Protein AF-A0A7C2ZUT6-F1 (afdb_monomer)

pLDDT: mean 83.79, std 8.72, range [51.09, 94.62]

Nearest PDB structures (foldseek):
  8jj5-assembly1_B  TM=4.915E-01  e=8.764E-02  Sus scrofa
  8pxy-assembly1_A  TM=5.473E-01  e=2.477E-01  Mycobacterium tuberculosis
  7kv7-assembly1_BBB  TM=5.036E-01  e=4.773E-01  Bacteroides fluxus YIT 12057
  5fm4-assembly3_C  TM=3.498E-01  e=3.438E-01  Homo sapiens
  4oje-assembly1_H  TM=5.145E-01  e=8.656E+00  Caenorhabditis elegans

Secondary structure (DSSP, 8-state):
-EEEEEEEEEE-TTS-EEEEE-PPPEE--TT---------SSPPSEEEEEEEEEEETTEEEEEEEEEEE-S-------------THHHHHHHHHHHHHHHHH-

Radius of gyration: 27.02 Å; Cα contacts (8 Å, |Δi|>4): 149; chains: 1; bounding box: 58×30×76 Å

Solvent-accessible surface area (backbone atoms only — not comparable to full-atom values): 6394 Å² total; per-residue (Å²): 85,60,37,30,38,59,50,33,37,34,22,43,86,84,70,48,80,74,47,78,42,55,34,67,83,42,82,38,55,93,95,58,87,78,88,83,68,64,90,78,82,88,72,67,59,47,61,28,42,35,40,40,25,38,39,41,92,92,50,71,50,77,49,73,50,77,47,77,41,69,86,70,82,80,71,78,75,76,80,74,80,74,76,69,63,64,59,57,55,52,51,52,52,50,51,54,53,52,52,62,75,73,107

Sequence (103 aa):
MLVRVNPLSVYDEYGSPLLNLSSGWVRVKPGDTAILSSYWHDAKPGTYETQVRADYITGYAYFSGTVEVPETITVAKKEVKKFPWWLILLLILLAVVYWWYRQ

Structure (mmCIF, N/CA/C/O backbone):
data_AF-A0A7C2ZUT6-F1
#
_entry.id   AF-A0A7C2ZUT6-F1
#
loop_
_atom_site.group_PDB
_atom_site.id
_atom_site.type_symbol
_atom_site.label_atom_id
_atom_site.label_alt_id
_atom_site.label_comp_id
_atom_site.label_asym_id
_atom_site.label_entity_id
_atom_site.label_seq_id
_atom_site.pdbx_PDB_ins_code
_atom_site.Cartn_x
_atom_site.Cartn_y
_atom_site.Cartn_z
_atom_site.occupancy
_atom_site.B_iso_or_equiv
_atom_site.auth_seq_id
_atom_site.auth_comp_id
_atom_site.auth_asym_id
_atom_site.auth_atom_id
_atom_site.pdbx_PDB_model_num
ATOM 1 N N . MET A 1 1 ? -20.594 -9.047 -5.167 1.00 81.25 1 MET A N 1
ATOM 2 C CA . MET A 1 1 ? -20.596 -7.913 -4.232 1.00 81.25 1 MET A CA 1
ATOM 3 C C . MET A 1 1 ? -19.608 -6.871 -4.728 1.00 81.25 1 MET A C 1
ATOM 5 O O . MET A 1 1 ? -18.541 -7.265 -5.180 1.00 81.25 1 MET A O 1
ATOM 9 N N . LEU A 1 2 ? -19.973 -5.589 -4.749 1.00 83.44 2 LEU A N 1
ATOM 10 C CA . LEU A 1 2 ? -19.020 -4.509 -5.028 1.00 83.44 2 LEU A CA 1
ATOM 11 C C . LEU A 1 2 ? -18.412 -4.061 -3.702 1.00 83.44 2 LEU A C 1
ATOM 13 O O . LEU A 1 2 ? -19.153 -3.865 -2.738 1.00 83.44 2 LEU A O 1
ATOM 17 N N . VAL A 1 3 ? -17.088 -3.951 -3.671 1.00 85.25 3 VAL A N 1
ATOM 18 C CA . VAL A 1 3 ? -16.315 -3.572 -2.488 1.00 85.25 3 VAL A CA 1
ATOM 19 C C . VAL A 1 3 ? -15.319 -2.495 -2.883 1.00 85.25 3 VAL A C 1
ATOM 21 O O . VAL A 1 3 ? -14.720 -2.557 -3.962 1.00 85.25 3 VAL A O 1
ATOM 24 N N . ARG A 1 4 ? -15.145 -1.511 -2.010 1.00 86.94 4 ARG A N 1
ATOM 25 C CA . ARG A 1 4 ? -14.120 -0.478 -2.136 1.00 86.94 4 ARG A CA 1
ATOM 26 C C . ARG A 1 4 ? -13.579 -0.141 -0.755 1.00 86.94 4 ARG A C 1
ATOM 28 O O . ARG A 1 4 ? -14.330 -0.117 0.212 1.00 86.94 4 ARG A O 1
ATOM 35 N N . VAL A 1 5 ? -12.292 0.167 -0.676 1.00 83.69 5 VAL A N 1
ATOM 36 C CA . VAL A 1 5 ? -11.697 0.779 0.509 1.00 83.69 5 VAL A CA 1
ATOM 37 C C . VAL A 1 5 ? -11.863 2.293 0.439 1.00 83.69 5 VAL A C 1
ATOM 39 O O . VAL A 1 5 ? -11.372 2.920 -0.507 1.00 83.69 5 VAL A O 1
ATOM 42 N N . ASN A 1 6 ? -12.555 2.869 1.421 1.00 84.50 6 ASN A N 1
ATOM 43 C CA . ASN A 1 6 ? -12.739 4.309 1.567 1.00 84.50 6 ASN A CA 1
ATOM 44 C C . ASN A 1 6 ? -13.191 4.686 3.004 1.00 84.50 6 ASN A C 1
ATOM 46 O O . ASN A 1 6 ? -14.312 4.355 3.384 1.00 84.50 6 ASN A O 1
ATOM 50 N N . PRO A 1 7 ? -12.400 5.426 3.799 1.00 81.94 7 PRO A N 1
ATOM 51 C CA . PRO A 1 7 ? -10.991 5.760 3.599 1.00 81.94 7 PRO A CA 1
ATOM 52 C C . PRO A 1 7 ? -10.046 4.629 4.056 1.00 81.94 7 PRO A C 1
ATOM 54 O O . PRO A 1 7 ? -10.396 3.793 4.891 1.00 81.94 7 PRO A O 1
ATOM 57 N N . LEU A 1 8 ? -8.830 4.626 3.506 1.00 88.00 8 LEU A N 1
ATOM 58 C CA . LEU A 1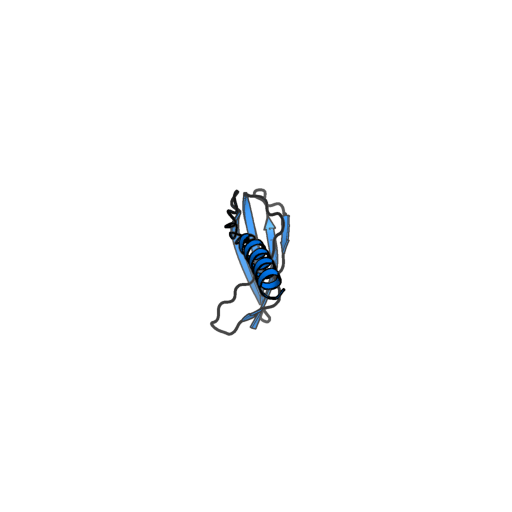 8 ? -7.636 4.034 4.113 1.00 88.00 8 LEU A CA 1
ATOM 59 C C . LEU A 1 8 ? -6.806 5.178 4.686 1.00 88.00 8 LEU A C 1
ATOM 61 O O . LEU A 1 8 ? -6.149 5.900 3.939 1.00 88.00 8 LEU A O 1
ATOM 65 N N . SER A 1 9 ? -6.892 5.376 5.991 1.00 89.75 9 SER A N 1
ATOM 66 C CA . SER A 1 9 ? -6.189 6.434 6.705 1.00 89.75 9 SER A CA 1
ATOM 67 C C . SER A 1 9 ? -4.859 5.902 7.221 1.00 89.75 9 SER A C 1
ATOM 69 O O . SER A 1 9 ? -4.814 4.840 7.839 1.00 89.75 9 SER A O 1
ATOM 71 N N . VAL A 1 10 ? -3.781 6.626 6.943 1.00 87.25 10 VAL A N 1
ATOM 72 C CA . VAL A 1 10 ? -2.429 6.328 7.426 1.00 87.25 10 VAL A CA 1
ATOM 73 C C . VAL A 1 10 ? -2.045 7.397 8.436 1.00 87.25 10 VAL A C 1
ATOM 75 O O . VAL A 1 10 ? -2.193 8.589 8.157 1.00 87.25 10 VAL A O 1
ATOM 78 N N . TYR A 1 11 ? -1.544 6.965 9.583 1.00 87.94 11 TYR A N 1
ATOM 79 C CA . TYR A 1 11 ? -1.099 7.802 10.684 1.00 87.94 11 TYR A CA 1
ATOM 80 C C . TYR A 1 11 ? 0.390 7.576 10.933 1.00 87.94 11 TYR A C 1
ATOM 82 O O . TYR A 1 11 ? 0.911 6.482 10.693 1.00 87.94 11 TYR A O 1
ATOM 90 N N . ASP A 1 12 ? 1.075 8.621 11.388 1.00 83.50 12 ASP A N 1
ATOM 91 C CA . ASP A 1 12 ? 2.444 8.50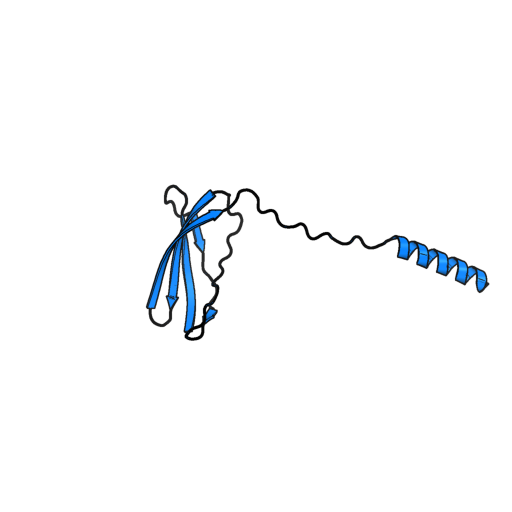0 11.880 1.00 83.50 12 ASP A CA 1
ATOM 92 C C . ASP A 1 12 ? 2.495 7.832 13.266 1.00 83.50 12 ASP A C 1
ATOM 94 O O . ASP A 1 12 ? 1.473 7.553 13.893 1.00 83.50 12 ASP A O 1
ATOM 98 N N . GLU A 1 13 ? 3.710 7.597 13.755 1.00 79.38 13 GLU A N 1
ATOM 99 C CA . GLU A 1 13 ? 3.982 7.063 15.096 1.00 79.38 13 GLU A CA 1
ATOM 100 C C . GLU A 1 13 ? 3.450 7.942 16.247 1.00 79.38 13 GLU A C 1
ATOM 102 O O . GLU A 1 13 ? 3.354 7.483 17.384 1.00 79.38 13 GLU A O 1
ATOM 107 N N . TYR A 1 14 ? 3.079 9.194 15.961 1.00 81.69 14 TYR A N 1
ATOM 108 C CA . TYR A 1 14 ? 2.510 10.148 16.913 1.00 81.69 14 TYR A CA 1
ATOM 109 C C . TYR A 1 14 ? 0.977 10.254 16.799 1.00 81.69 14 TYR A C 1
ATOM 111 O O . TYR A 1 14 ? 0.366 11.068 17.496 1.00 81.69 14 TYR A O 1
ATOM 119 N N . GLY A 1 15 ? 0.343 9.449 15.937 1.00 77.88 15 GLY A N 1
ATOM 120 C CA . GLY A 1 15 ? -1.102 9.454 15.702 1.00 77.88 15 GLY A CA 1
ATOM 121 C C . GLY A 1 15 ? -1.602 10.613 14.831 1.00 77.88 15 GLY A C 1
ATOM 122 O O . GLY A 1 15 ? -2.812 10.842 14.741 1.00 77.88 15 GLY A O 1
ATOM 123 N N . SER A 1 16 ? -0.708 11.353 14.174 1.00 83.56 16 SER A N 1
ATOM 124 C CA . SER A 1 16 ? -1.076 12.425 13.246 1.00 83.56 16 SER A CA 1
ATOM 125 C C . SER A 1 16 ? -1.484 11.839 11.891 1.00 83.56 16 SER A C 1
ATOM 127 O O . SER A 1 16 ? -0.778 10.981 11.355 1.00 83.56 16 SER A O 1
ATOM 129 N N . PRO A 1 17 ? -2.600 12.291 11.289 1.00 83.38 17 PRO A N 1
ATOM 130 C CA . PRO A 1 17 ? -3.038 11.792 9.992 1.00 83.38 17 PRO A CA 1
ATOM 131 C C . PRO A 1 17 ? -2.078 12.258 8.893 1.00 83.38 17 PRO A C 1
ATOM 133 O O . PRO A 1 17 ? -1.941 13.455 8.640 1.00 83.38 17 PRO A O 1
ATOM 136 N N . LEU A 1 18 ? -1.446 11.307 8.209 1.00 85.12 18 LEU A N 1
ATOM 137 C CA . LEU A 1 18 ? -0.557 11.578 7.080 1.00 85.12 18 LEU A CA 1
ATOM 138 C C . LEU A 1 18 ? -1.324 11.627 5.763 1.00 85.12 18 LEU A C 1
ATOM 140 O O . LEU A 1 18 ? -1.100 12.511 4.936 1.00 85.12 18 LEU A O 1
ATOM 144 N N . LEU A 1 19 ? -2.202 10.647 5.539 1.00 87.06 19 LEU A N 1
ATOM 145 C CA . LEU A 1 19 ? -2.814 10.450 4.232 1.00 87.06 19 LEU A CA 1
ATOM 146 C C . LEU A 1 19 ? -4.138 9.698 4.331 1.00 87.06 19 LEU A C 1
ATOM 148 O O . LEU A 1 19 ? -4.287 8.782 5.133 1.00 87.06 19 LEU A O 1
ATOM 152 N N . ASN A 1 20 ? -5.068 10.048 3.444 1.00 87.44 20 ASN A N 1
ATOM 153 C CA . ASN A 1 20 ? -6.275 9.273 3.187 1.00 87.44 20 ASN A CA 1
ATOM 154 C C . ASN A 1 20 ? -6.226 8.744 1.755 1.00 87.44 20 ASN A C 1
ATOM 156 O O . ASN A 1 20 ? -6.270 9.508 0.790 1.00 87.44 20 ASN A O 1
ATOM 160 N N . LEU A 1 21 ? -6.138 7.429 1.626 1.00 87.31 21 LEU A N 1
ATOM 161 C CA . LEU A 1 21 ? -6.141 6.708 0.366 1.00 87.31 21 LEU A CA 1
ATOM 162 C C . LEU A 1 21 ? -7.502 6.058 0.129 1.00 87.31 21 LEU A C 1
ATOM 164 O O . LEU A 1 21 ? -8.295 5.839 1.044 1.00 87.31 21 LEU A O 1
ATOM 168 N N . SER A 1 22 ? -7.772 5.715 -1.123 1.00 85.94 22 SER A N 1
ATOM 169 C CA . SER A 1 22 ? -8.931 4.901 -1.468 1.00 85.94 22 SER A CA 1
ATOM 170 C C . SER A 1 22 ? -8.571 3.933 -2.580 1.00 85.94 22 SER A C 1
ATOM 172 O O . SER A 1 22 ? -7.741 4.251 -3.435 1.00 85.94 22 SER A O 1
ATOM 174 N N . SER A 1 23 ? -9.203 2.763 -2.575 1.00 87.31 23 SER A N 1
ATOM 175 C CA . SER A 1 23 ? -9.062 1.813 -3.675 1.00 87.31 23 SER A CA 1
ATOM 176 C C . SER A 1 23 ? -10.062 2.126 -4.789 1.00 87.31 23 SER A C 1
ATOM 178 O O . SER A 1 23 ? -11.039 2.863 -4.604 1.00 87.31 23 SER A O 1
ATOM 180 N N . GLY A 1 24 ? -9.863 1.494 -5.946 1.00 83.38 24 GLY A N 1
ATOM 181 C CA . GLY A 1 24 ? -10.924 1.333 -6.939 1.00 83.38 24 GLY A CA 1
ATOM 182 C C . GLY A 1 24 ? -12.035 0.395 -6.447 1.00 83.38 24 GLY A C 1
ATOM 183 O O . GLY A 1 24 ? -11.884 -0.303 -5.439 1.00 83.38 24 GLY A O 1
ATOM 184 N N . TRP A 1 25 ? -13.150 0.371 -7.178 1.00 82.88 25 TRP A N 1
ATOM 185 C CA . TRP A 1 25 ? -14.215 -0.612 -6.972 1.00 82.88 25 TRP A CA 1
ATOM 186 C C . TRP A 1 25 ? -13.800 -1.971 -7.528 1.00 82.88 25 TRP A C 1
ATOM 188 O O . TRP A 1 25 ? -13.418 -2.076 -8.694 1.00 82.88 25 TRP A O 1
ATOM 198 N N . VAL A 1 26 ? -13.939 -3.020 -6.720 1.00 88.31 26 VAL A N 1
ATOM 199 C CA . VAL A 1 26 ? -13.683 -4.402 -7.136 1.00 88.31 26 VAL A CA 1
ATOM 200 C C . VAL A 1 26 ? -14.925 -5.246 -6.891 1.00 88.31 26 VAL A C 1
ATOM 202 O O . VAL A 1 26 ? -15.613 -5.119 -5.876 1.00 88.31 26 VAL A O 1
ATOM 205 N N . ARG A 1 27 ? -15.240 -6.120 -7.850 1.00 86.94 27 ARG A N 1
ATOM 206 C CA . ARG A 1 27 ? -16.325 -7.091 -7.717 1.00 86.94 27 ARG A CA 1
ATOM 207 C C . ARG A 1 27 ? -15.778 -8.385 -7.123 1.00 86.94 27 ARG A C 1
ATOM 209 O O . ARG A 1 27 ? -14.959 -9.046 -7.746 1.00 86.94 27 ARG A O 1
ATOM 216 N N . VAL A 1 28 ? -16.303 -8.772 -5.967 1.00 86.06 28 VAL A N 1
ATOM 217 C CA . VAL A 1 28 ? -15.951 -10.004 -5.245 1.00 86.06 28 VAL A CA 1
ATOM 218 C C . VAL A 1 28 ? -17.149 -10.952 -5.266 1.00 86.06 28 VAL A C 1
ATOM 220 O O . VAL A 1 28 ? -18.292 -10.514 -5.067 1.00 86.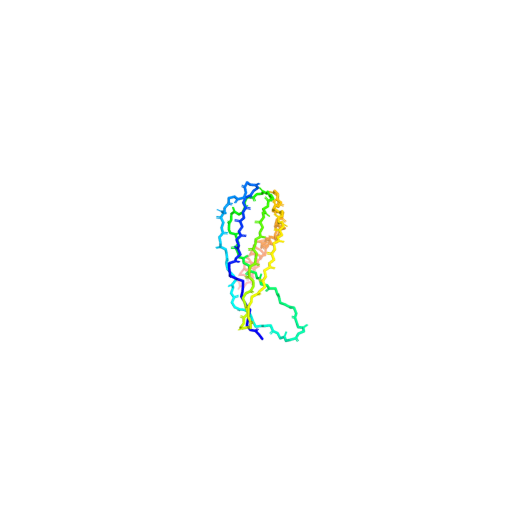06 28 VAL A O 1
ATOM 223 N N . LYS A 1 29 ? -16.941 -12.233 -5.578 1.00 87.19 29 LYS A N 1
ATOM 224 C CA . LYS A 1 29 ? -18.012 -13.241 -5.518 1.00 87.19 29 LYS A CA 1
ATOM 225 C C . LYS A 1 29 ? -18.140 -13.791 -4.088 1.00 87.19 29 LYS A C 1
ATOM 227 O O . LYS A 1 29 ? -17.188 -13.693 -3.320 1.00 87.19 29 LYS A O 1
ATOM 232 N N . PRO A 1 30 ? -19.302 -14.343 -3.700 1.00 84.44 30 PRO A N 1
ATOM 233 C CA . PRO A 1 30 ? -19.444 -14.997 -2.400 1.00 84.44 30 PRO A CA 1
ATOM 234 C C . PRO A 1 30 ? -18.434 -16.141 -2.247 1.00 84.44 30 PRO A C 1
ATOM 236 O O . PRO A 1 30 ? -18.332 -16.974 -3.142 1.00 84.44 30 PRO A O 1
ATOM 239 N N . GLY A 1 31 ? -17.707 -16.170 -1.128 1.00 86.19 31 GLY A N 1
ATOM 240 C CA . GLY A 1 31 ? -16.673 -17.174 -0.849 1.00 86.19 31 GLY A CA 1
ATOM 241 C C . GLY A 1 31 ? -15.295 -16.885 -1.459 1.00 86.19 31 GLY A C 1
ATOM 242 O O . GLY A 1 31 ? -14.339 -17.556 -1.086 1.00 86.19 31 GLY A O 1
ATOM 243 N N . ASP A 1 32 ? -15.174 -15.877 -2.330 1.00 88.06 32 ASP A N 1
ATOM 244 C CA . ASP A 1 32 ? -13.892 -15.471 -2.912 1.00 88.06 32 ASP A CA 1
ATOM 245 C C . ASP A 1 32 ? -13.201 -14.395 -2.060 1.00 88.06 32 ASP A C 1
ATOM 247 O O . ASP A 1 32 ? -13.845 -13.533 -1.455 1.00 88.06 32 ASP A O 1
ATOM 251 N N . THR A 1 33 ? -11.869 -14.388 -2.110 1.00 86.81 33 THR A N 1
ATOM 252 C CA . THR A 1 33 ? -11.024 -13.322 -1.558 1.00 86.81 33 THR A CA 1
ATOM 253 C C . THR A 1 33 ? -10.509 -12.443 -2.692 1.00 86.81 33 THR A C 1
ATOM 255 O O . THR A 1 33 ? -10.035 -12.945 -3.710 1.00 86.81 33 THR A O 1
ATOM 258 N N . ALA A 1 34 ? -10.559 -11.123 -2.513 1.00 85.62 34 ALA A N 1
ATOM 259 C CA . ALA A 1 34 ? -9.994 -10.165 -3.456 1.00 85.62 34 ALA A CA 1
ATOM 260 C C . ALA A 1 34 ? -9.010 -9.228 -2.755 1.00 85.62 34 ALA A C 1
ATOM 262 O O . ALA A 1 34 ? -9.211 -8.849 -1.603 1.00 85.62 34 ALA A O 1
ATOM 263 N N . ILE A 1 35 ? -7.966 -8.832 -3.480 1.00 87.00 35 ILE A N 1
ATOM 264 C CA . ILE A 1 35 ? -6.985 -7.855 -3.009 1.00 87.00 35 ILE A CA 1
ATOM 265 C C . ILE A 1 35 ? -7.456 -6.463 -3.435 1.00 87.00 35 ILE A C 1
ATOM 267 O O . ILE A 1 35 ? -7.686 -6.211 -4.619 1.00 87.00 35 ILE A O 1
ATOM 271 N N . LEU A 1 36 ? -7.596 -5.562 -2.464 1.00 86.75 36 LEU A N 1
ATOM 272 C CA . LEU A 1 36 ? -7.904 -4.151 -2.685 1.00 86.75 36 LEU A CA 1
ATOM 273 C C . LEU A 1 36 ? -6.616 -3.352 -2.499 1.00 86.75 36 LEU A C 1
ATOM 275 O O . LEU A 1 36 ? -6.140 -3.185 -1.380 1.00 86.75 36 LEU A O 1
ATOM 279 N N . SER A 1 37 ? -6.035 -2.891 -3.602 1.00 84.88 37 SER A N 1
ATOM 280 C CA . SER A 1 37 ? -4.780 -2.139 -3.579 1.00 84.88 37 SER A CA 1
ATOM 281 C C . SER A 1 37 ? -5.035 -0.633 -3.597 1.00 84.88 37 SER A C 1
ATOM 283 O O . SER A 1 37 ? -5.883 -0.144 -4.346 1.00 84.88 37 SER A O 1
ATOM 285 N N . SER A 1 38 ? -4.245 0.091 -2.808 1.00 86.25 38 SER A N 1
ATOM 286 C CA . SER A 1 38 ? -4.137 1.551 -2.820 1.00 86.25 38 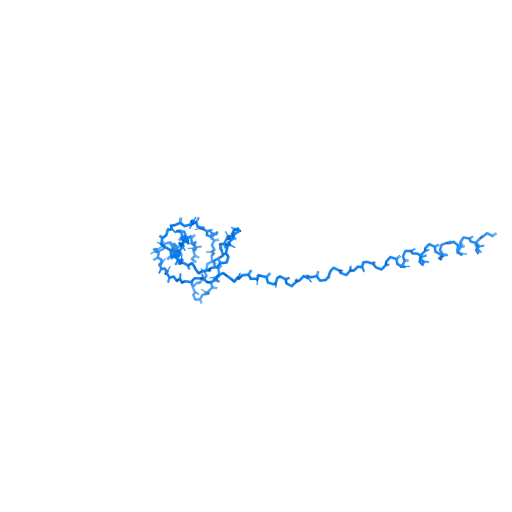SER A CA 1
ATOM 287 C C . SER A 1 38 ? -2.680 1.922 -3.056 1.00 86.25 38 SER A C 1
ATOM 289 O O . SER A 1 38 ? -1.784 1.219 -2.592 1.00 86.25 38 SER A O 1
ATOM 291 N N . TYR A 1 39 ? -2.439 3.007 -3.789 1.00 84.06 39 TYR A N 1
ATOM 292 C CA . TYR A 1 39 ? -1.084 3.430 -4.125 1.00 84.06 39 TYR A CA 1
ATOM 293 C C . TYR A 1 39 ? -0.634 4.576 -3.219 1.00 84.06 39 TYR A C 1
ATOM 295 O O . TYR A 1 39 ? -1.326 5.587 -3.116 1.00 84.06 39 TYR A O 1
ATOM 303 N N . TRP A 1 40 ? 0.533 4.423 -2.594 1.00 84.12 40 TRP A N 1
ATOM 304 C CA . TRP A 1 40 ? 1.173 5.449 -1.776 1.00 84.12 40 TRP A CA 1
ATOM 305 C C . TRP A 1 40 ? 2.498 5.856 -2.431 1.00 84.12 40 TRP A C 1
ATOM 307 O O . TRP A 1 40 ? 3.422 5.051 -2.530 1.00 84.12 40 TRP A O 1
ATOM 317 N N . HIS A 1 41 ? 2.570 7.094 -2.923 1.00 79.62 41 HIS A N 1
ATOM 318 C CA . HIS A 1 41 ? 3.807 7.677 -3.446 1.00 79.62 41 HIS A CA 1
ATOM 319 C C . HIS A 1 41 ? 4.671 8.232 -2.306 1.00 79.62 41 HIS A C 1
ATOM 321 O O . HIS A 1 41 ? 4.140 8.816 -1.364 1.00 79.62 41 HIS A O 1
ATOM 327 N N . ASP A 1 42 ? 5.990 8.061 -2.425 1.00 77.56 42 ASP A N 1
ATOM 328 C CA . ASP A 1 42 ? 7.006 8.660 -1.545 1.00 77.56 42 ASP A CA 1
ATOM 329 C C . ASP A 1 42 ? 6.858 8.322 -0.051 1.00 77.56 42 ASP A C 1
ATOM 331 O O . ASP A 1 42 ? 7.162 9.133 0.826 1.00 77.56 42 ASP A O 1
ATOM 335 N N . ALA A 1 43 ? 6.403 7.100 0.247 1.00 80.81 43 ALA A N 1
ATOM 336 C CA . ALA A 1 43 ? 6.384 6.575 1.606 1.00 80.81 43 ALA A CA 1
ATOM 337 C C . ALA A 1 43 ? 7.807 6.562 2.182 1.00 80.81 43 ALA A C 1
ATOM 339 O O . ALA A 1 43 ? 8.719 5.961 1.605 1.00 80.81 43 ALA A O 1
ATOM 340 N N . LYS A 1 44 ? 7.998 7.240 3.317 1.00 83.00 44 LYS A N 1
ATOM 341 C CA . LYS A 1 44 ? 9.266 7.188 4.043 1.00 83.00 44 LYS A CA 1
ATOM 342 C C . LYS A 1 44 ? 9.367 5.854 4.792 1.00 83.00 44 LYS A C 1
ATOM 344 O O . LYS A 1 44 ? 8.338 5.272 5.129 1.00 83.00 44 LYS A O 1
ATOM 349 N N . PRO A 1 45 ? 10.583 5.357 5.047 1.00 84.94 45 PRO A N 1
ATOM 350 C CA . PRO A 1 45 ? 10.766 4.215 5.927 1.00 84.94 45 PRO A CA 1
ATOM 351 C C . PRO A 1 45 ? 10.265 4.520 7.337 1.00 84.94 45 PRO A C 1
ATOM 353 O O . PRO A 1 45 ? 10.458 5.635 7.829 1.00 84.94 45 PRO A O 1
ATOM 356 N N . GLY A 1 46 ? 9.644 3.534 7.977 1.00 85.88 46 GLY A N 1
ATOM 357 C CA . GLY A 1 46 ? 9.101 3.676 9.324 1.00 85.88 46 GLY A CA 1
ATOM 358 C C . GLY A 1 46 ? 7.891 2.788 9.585 1.00 85.88 46 GLY A C 1
ATOM 359 O O . GLY A 1 46 ? 7.432 2.044 8.713 1.00 85.88 46 GLY A O 1
ATOM 360 N N . THR A 1 47 ? 7.377 2.883 10.805 1.00 87.19 47 THR A N 1
ATOM 361 C CA . THR A 1 47 ? 6.195 2.153 11.262 1.00 87.19 47 THR A CA 1
ATOM 362 C C . THR A 1 47 ? 4.994 3.086 11.240 1.00 87.19 47 THR A C 1
ATOM 364 O O . THR A 1 47 ? 5.033 4.165 11.828 1.00 87.19 47 THR A O 1
ATOM 367 N N . TYR A 1 48 ? 3.925 2.671 10.566 1.00 88.62 48 TYR A N 1
ATOM 368 C CA . TYR A 1 48 ? 2.720 3.474 10.391 1.00 88.62 48 TYR A CA 1
ATOM 369 C C . TYR A 1 48 ? 1.498 2.737 10.912 1.00 88.62 48 TYR A C 1
ATOM 371 O O . TYR A 1 48 ? 1.310 1.547 10.641 1.00 88.62 48 TYR A O 1
ATOM 379 N N . GLU A 1 49 ? 0.627 3.455 11.611 1.00 89.06 49 GLU A N 1
ATOM 380 C CA . GLU A 1 49 ? -0.697 2.939 11.923 1.00 89.06 49 GLU A CA 1
ATOM 381 C C . GLU A 1 49 ? -1.625 3.168 10.735 1.00 89.06 49 GLU A C 1
ATOM 383 O O . GLU A 1 49 ? -1.670 4.240 10.133 1.00 89.06 49 GLU A O 1
ATOM 388 N N . THR A 1 50 ? -2.380 2.141 10.376 1.00 88.88 50 THR A N 1
ATOM 389 C CA . THR A 1 50 ? -3.311 2.190 9.256 1.00 88.88 50 THR A CA 1
ATOM 390 C C . THR A 1 50 ? -4.698 1.801 9.720 1.00 88.88 50 THR A C 1
ATOM 392 O O . THR A 1 50 ? -4.893 0.825 10.446 1.00 88.88 50 THR A O 1
ATOM 395 N N . GLN A 1 51 ? -5.679 2.579 9.286 1.00 89.50 51 GLN A N 1
ATOM 396 C CA . GLN A 1 51 ? -7.088 2.337 9.530 1.00 89.50 51 GLN A CA 1
ATOM 397 C C . GLN A 1 51 ? -7.785 2.198 8.187 1.00 89.50 51 GLN A C 1
ATOM 399 O O . GLN A 1 51 ? -7.769 3.103 7.355 1.00 89.50 51 GLN A O 1
ATOM 404 N N . VAL A 1 52 ? -8.389 1.041 7.965 1.00 89.81 52 VAL A N 1
ATOM 405 C CA . VAL A 1 52 ? -8.993 0.665 6.695 1.00 89.81 52 VAL A CA 1
ATOM 406 C C . VAL A 1 52 ? -10.480 0.464 6.900 1.00 89.81 52 VAL A C 1
ATOM 408 O O . VAL A 1 52 ? -10.907 -0.389 7.680 1.00 89.81 52 VAL A O 1
ATOM 411 N N . ARG A 1 53 ? -11.277 1.214 6.142 1.00 89.69 53 ARG A N 1
ATOM 412 C CA . ARG A 1 53 ? -12.714 0.988 6.027 1.00 89.69 53 ARG A CA 1
ATOM 413 C C . ARG A 1 53 ? -13.038 0.383 4.666 1.00 89.69 53 ARG A C 1
ATOM 415 O O . ARG A 1 53 ? -12.819 1.013 3.633 1.00 89.69 53 ARG A O 1
ATOM 422 N N . ALA A 1 54 ? -13.572 -0.834 4.672 1.00 86.62 54 ALA A N 1
ATOM 423 C CA . ALA A 1 54 ? -14.102 -1.489 3.483 1.00 86.62 54 ALA A CA 1
ATOM 424 C C . ALA A 1 54 ? -15.614 -1.255 3.414 1.00 86.62 54 ALA A C 1
ATOM 426 O O . ALA A 1 54 ? -16.360 -1.737 4.269 1.00 86.62 54 ALA A O 1
ATOM 427 N N . ASP A 1 55 ? -16.057 -0.518 2.401 1.00 85.62 55 ASP A N 1
ATOM 428 C CA . ASP A 1 55 ? -17.466 -0.252 2.149 1.00 85.62 55 ASP A CA 1
ATOM 429 C C . ASP A 1 55 ? -18.077 -1.344 1.264 1.00 85.62 55 ASP A C 1
ATOM 431 O O . ASP A 1 55 ? -17.521 -1.765 0.240 1.00 85.62 55 ASP A O 1
ATOM 435 N N . TYR A 1 56 ? -19.271 -1.759 1.663 1.00 83.94 56 TYR A N 1
ATOM 436 C CA . TYR A 1 56 ? -20.089 -2.788 1.051 1.00 83.94 56 TYR A CA 1
ATOM 437 C C . TYR A 1 56 ? -21.468 -2.214 0.721 1.00 83.94 56 TYR A C 1
ATOM 439 O O . TYR A 1 56 ? -21.956 -1.311 1.390 1.00 83.94 56 TYR A O 1
ATOM 447 N N . ILE A 1 57 ? -22.178 -2.809 -0.242 1.00 78.56 57 ILE A N 1
ATOM 448 C CA . ILE A 1 57 ? -23.596 -2.457 -0.473 1.00 78.56 57 ILE A CA 1
ATOM 449 C C . ILE A 1 57 ? -24.435 -2.704 0.796 1.00 78.56 57 ILE A C 1
ATOM 451 O O . ILE A 1 57 ? -25.398 -1.995 1.059 1.00 78.56 57 ILE A O 1
ATOM 455 N N . THR A 1 58 ? -24.058 -3.704 1.593 1.00 81.38 58 THR A N 1
ATOM 456 C CA . THR A 1 58 ? -24.789 -4.141 2.788 1.00 81.38 58 THR A CA 1
ATOM 457 C C . THR A 1 58 ? -24.27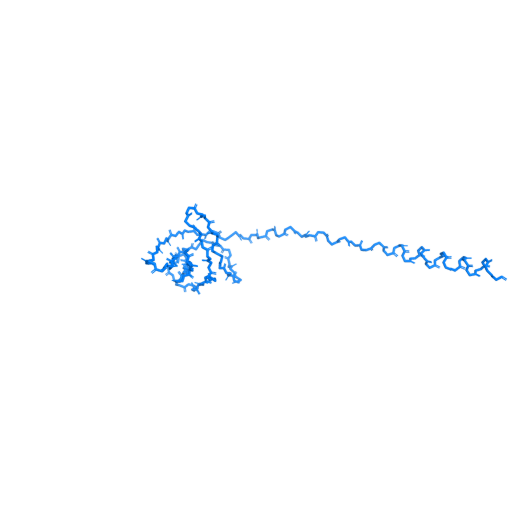3 -3.526 4.093 1.00 81.38 58 THR A C 1
ATOM 459 O O . THR A 1 58 ? -24.766 -3.903 5.152 1.00 81.38 58 THR A O 1
ATOM 462 N N . GLY A 1 59 ? -23.277 -2.630 4.061 1.00 85.25 59 GLY A N 1
ATOM 463 C CA . GLY A 1 59 ? -22.690 -2.043 5.271 1.00 85.25 59 GLY A CA 1
ATOM 464 C C . GLY A 1 59 ? -21.221 -1.657 5.108 1.00 85.25 59 GLY A C 1
ATOM 465 O O . GLY A 1 59 ? -20.776 -1.301 4.023 1.00 85.25 59 GLY A O 1
ATOM 466 N N . TYR A 1 60 ? -20.449 -1.735 6.185 1.00 86.38 60 TYR A N 1
ATOM 467 C CA . TYR A 1 60 ? -19.009 -1.491 6.158 1.00 86.38 60 TYR A CA 1
ATOM 468 C C . TYR A 1 60 ? -18.301 -2.403 7.161 1.00 86.38 60 TYR A C 1
ATOM 470 O O . TYR A 1 60 ? -18.890 -2.805 8.164 1.00 86.38 60 TYR A O 1
ATOM 478 N N . ALA A 1 61 ? -17.040 -2.728 6.891 1.00 86.31 61 ALA A N 1
ATOM 479 C CA . ALA A 1 61 ? -16.139 -3.334 7.866 1.00 86.31 61 ALA A CA 1
ATOM 480 C C . ALA A 1 61 ? -14.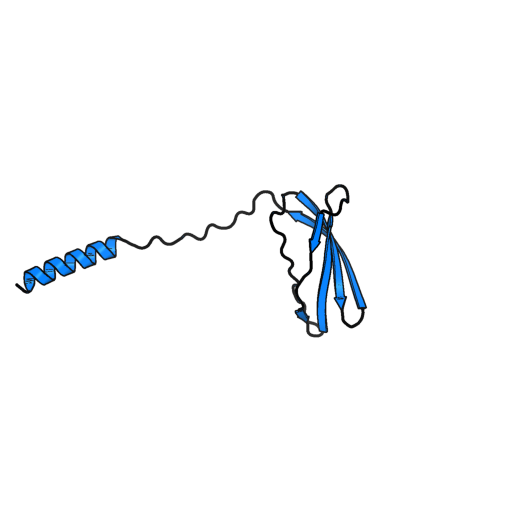972 -2.393 8.136 1.00 86.31 61 ALA A C 1
ATOM 482 O O . ALA A 1 61 ? -14.563 -1.620 7.266 1.00 86.31 61 ALA A O 1
ATOM 483 N N . TYR A 1 62 ? -14.441 -2.482 9.348 1.00 88.62 62 TYR A N 1
ATOM 484 C CA . TYR A 1 62 ? -13.339 -1.660 9.803 1.00 88.62 62 TYR A CA 1
ATOM 485 C C . TYR A 1 62 ? -12.212 -2.543 10.318 1.00 88.62 62 TYR A C 1
ATOM 487 O O . TYR A 1 62 ? -12.459 -3.531 11.012 1.00 88.62 62 TYR A O 1
ATOM 495 N N . PHE A 1 63 ? -10.985 -2.184 9.966 1.00 88.81 63 PHE A N 1
ATOM 496 C CA . PHE A 1 63 ? -9.789 -2.872 10.412 1.00 88.81 63 PHE A CA 1
ATOM 497 C C . PHE A 1 63 ? -8.689 -1.857 10.701 1.00 88.81 63 PHE A C 1
ATOM 499 O O . PHE A 1 63 ? -8.460 -0.946 9.908 1.00 88.81 63 PHE A O 1
ATOM 506 N N . SER A 1 64 ? -7.999 -2.031 11.822 1.00 87.75 64 SER A N 1
ATOM 507 C CA . SER A 1 64 ? -6.823 -1.250 12.192 1.00 87.75 64 SER A CA 1
ATOM 508 C C . SER A 1 64 ? -5.621 -2.174 12.303 1.00 87.75 64 SER A C 1
ATOM 510 O O . SER A 1 64 ? -5.724 -3.253 12.890 1.00 87.75 64 SER A O 1
ATOM 512 N N . GLY A 1 65 ? -4.485 -1.750 11.771 1.00 88.19 65 GLY A N 1
ATOM 513 C CA . GLY A 1 65 ? -3.251 -2.515 11.854 1.00 88.19 65 GLY A CA 1
ATOM 514 C C . GLY A 1 65 ? -2.029 -1.649 11.610 1.00 88.19 65 GLY A C 1
ATOM 515 O O . GLY A 1 65 ? -2.129 -0.520 11.132 1.00 88.19 65 GLY A O 1
ATOM 516 N N . THR A 1 66 ? -0.871 -2.203 11.928 1.00 87.88 66 THR A N 1
ATOM 517 C CA . THR A 1 66 ? 0.416 -1.531 11.781 1.00 87.88 66 THR A CA 1
ATOM 518 C C . THR A 1 66 ? 1.122 -2.044 10.529 1.00 87.88 66 THR A C 1
ATOM 520 O O . THR A 1 66 ? 1.139 -3.250 10.277 1.00 87.88 66 THR A O 1
ATOM 523 N N . VAL A 1 67 ? 1.684 -1.135 9.734 1.00 85.88 67 VAL A N 1
ATOM 524 C CA . VAL A 1 67 ? 2.448 -1.450 8.521 1.00 85.88 67 VAL A CA 1
ATOM 525 C C . VAL A 1 67 ? 3.860 -0.902 8.670 1.00 85.88 67 VAL A C 1
ATOM 527 O O . VAL A 1 67 ? 4.048 0.277 8.955 1.00 85.88 67 VAL A O 1
ATOM 530 N N . GLU A 1 68 ? 4.852 -1.757 8.445 1.00 85.50 68 GLU A N 1
ATOM 531 C CA . GLU A 1 68 ? 6.264 -1.382 8.445 1.00 85.50 68 GLU A CA 1
ATOM 532 C C . GLU A 1 68 ? 6.743 -1.165 7.005 1.00 85.50 68 GLU A C 1
ATOM 534 O O . 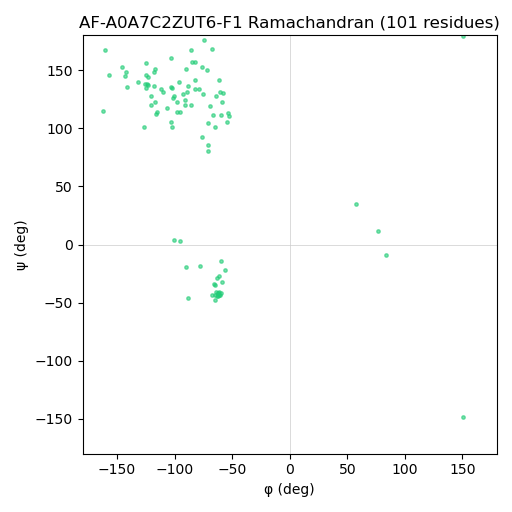GLU A 1 68 ? 6.641 -2.057 6.156 1.00 85.50 68 GLU A O 1
ATOM 539 N N . VAL A 1 69 ? 7.262 0.030 6.719 1.00 84.06 69 VAL A N 1
ATOM 540 C CA . VAL A 1 69 ? 7.880 0.373 5.435 1.00 84.06 69 VAL A CA 1
ATOM 541 C C . VAL A 1 69 ? 9.400 0.235 5.583 1.00 84.06 69 VAL A C 1
ATOM 543 O O . VAL A 1 69 ? 10.004 0.997 6.342 1.00 84.06 69 VAL A O 1
ATOM 546 N N . PRO A 1 70 ? 10.046 -0.716 4.884 1.00 79.19 70 PRO A N 1
ATOM 547 C CA . PRO A 1 70 ? 11.477 -0.963 5.033 1.00 79.19 70 PRO A CA 1
ATOM 548 C C . PRO A 1 70 ? 12.333 0.150 4.409 1.00 79.19 70 PRO A C 1
ATOM 550 O O . PRO A 1 70 ? 11.971 0.732 3.388 1.00 79.19 70 PRO A O 1
ATOM 553 N N . GLU A 1 71 ? 13.524 0.385 4.974 1.00 72.62 71 GLU A N 1
ATOM 554 C CA . GLU A 1 71 ? 14.473 1.415 4.510 1.00 72.62 71 GLU A CA 1
ATOM 555 C C . GLU A 1 71 ? 15.007 1.189 3.094 1.00 72.62 71 GLU A C 1
ATOM 557 O O . GLU A 1 71 ? 15.324 2.141 2.383 1.00 72.62 71 GLU A O 1
ATOM 562 N N . THR A 1 72 ? 15.092 -0.070 2.663 1.00 63.62 72 THR A N 1
ATOM 563 C CA . THR A 1 72 ? 15.650 -0.417 1.356 1.00 63.62 72 THR A CA 1
ATOM 564 C C . THR A 1 72 ? 14.670 -1.273 0.567 1.00 63.62 72 THR A C 1
ATOM 566 O O . THR A 1 72 ? 14.595 -2.486 0.755 1.00 63.62 72 THR A O 1
ATOM 569 N N . ILE A 1 73 ? 13.953 -0.669 -0.381 1.00 61.00 73 ILE A N 1
ATOM 570 C CA . ILE A 1 73 ? 13.268 -1.438 -1.423 1.00 61.00 73 ILE A CA 1
ATOM 571 C C . ILE A 1 73 ? 14.353 -1.877 -2.409 1.00 61.00 73 ILE A C 1
ATOM 573 O O . ILE A 1 73 ? 14.731 -1.135 -3.317 1.00 61.00 73 ILE A O 1
ATOM 577 N N . THR A 1 74 ? 14.915 -3.071 -2.220 1.00 51.09 74 THR A N 1
ATOM 578 C CA . THR A 1 74 ? 15.827 -3.675 -3.201 1.00 51.09 74 THR A CA 1
ATOM 579 C C . THR A 1 74 ? 15.010 -4.095 -4.417 1.00 51.09 74 THR A C 1
ATOM 581 O O . THR A 1 74 ? 14.618 -5.247 -4.582 1.00 51.09 74 THR A O 1
ATOM 584 N N . VAL A 1 75 ? 14.701 -3.137 -5.290 1.00 59.28 75 VAL A N 1
ATOM 585 C CA . VAL A 1 75 ? 14.100 -3.444 -6.585 1.00 59.28 75 VAL A CA 1
ATOM 586 C C . VAL A 1 75 ? 15.157 -4.208 -7.373 1.00 59.28 75 VAL A C 1
ATOM 588 O O . VAL A 1 75 ? 16.194 -3.644 -7.727 1.00 59.28 75 VAL A O 1
ATOM 591 N N . ALA A 1 76 ? 14.925 -5.501 -7.615 1.00 53.91 76 ALA A N 1
ATOM 592 C CA . ALA A 1 76 ? 15.789 -6.313 -8.458 1.00 53.91 76 ALA A CA 1
ATOM 593 C C . ALA A 1 76 ? 15.922 -5.609 -9.812 1.00 53.91 76 ALA A C 1
ATOM 595 O O . ALA A 1 76 ? 14.980 -5.551 -10.606 1.00 53.91 76 ALA A O 1
ATOM 596 N N . LYS A 1 77 ? 17.082 -4.992 -10.045 1.00 53.88 77 LYS A N 1
ATOM 597 C CA . LYS A 1 77 ? 17.357 -4.241 -11.261 1.00 53.88 77 LYS A CA 1
ATOM 598 C C . LYS A 1 77 ? 17.340 -5.247 -12.402 1.00 53.88 77 LYS A C 1
ATOM 600 O O . LYS A 1 77 ? 18.287 -6.008 -12.565 1.00 53.88 77 LYS A O 1
ATOM 605 N N . LYS A 1 78 ? 16.233 -5.294 -13.148 1.00 63.25 78 LYS A N 1
ATOM 606 C CA . LYS A 1 78 ? 16.088 -6.165 -14.314 1.00 63.25 78 LYS A CA 1
ATOM 607 C C . LYS A 1 78 ? 17.269 -5.886 -15.234 1.00 63.25 78 LYS A C 1
ATOM 609 O O . LYS A 1 78 ? 17.395 -4.776 -15.751 1.00 63.25 78 LYS A O 1
ATOM 614 N N . GLU A 1 79 ? 18.155 -6.865 -15.385 1.00 68.38 79 GLU A N 1
ATOM 615 C CA . GLU A 1 79 ? 19.319 -6.724 -16.246 1.00 68.38 79 GLU A CA 1
ATOM 616 C C . GLU A 1 79 ? 18.838 -6.438 -17.667 1.00 68.38 79 GLU A C 1
ATOM 618 O O . GLU A 1 79 ? 18.208 -7.266 -18.330 1.00 68.38 79 GLU A O 1
ATOM 623 N N . VAL A 1 80 ? 19.089 -5.218 -18.131 1.00 70.75 80 VAL A N 1
ATOM 624 C CA . VAL A 1 80 ? 18.827 -4.850 -19.515 1.00 70.75 80 VAL A CA 1
ATOM 625 C C . VAL A 1 80 ? 19.870 -5.587 -20.346 1.00 70.75 80 VAL A C 1
ATOM 627 O O . VAL A 1 80 ? 21.044 -5.213 -20.339 1.00 70.75 80 VAL A O 1
ATOM 630 N N . LYS A 1 81 ? 19.462 -6.662 -21.037 1.00 75.25 81 LYS A N 1
ATOM 631 C CA . LYS A 1 81 ? 20.317 -7.349 -22.015 1.00 75.25 81 LYS A CA 1
ATOM 632 C C . LYS A 1 81 ? 20.833 -6.307 -23.006 1.00 75.25 81 LYS A C 1
ATOM 634 O O . LYS A 1 81 ? 20.062 -5.759 -23.793 1.00 75.25 81 LYS A O 1
ATOM 639 N N . LYS A 1 82 ? 22.133 -6.011 -22.952 1.00 79.38 82 LYS A N 1
ATOM 640 C CA . LYS A 1 82 ? 22.777 -5.113 -23.912 1.00 79.38 82 LYS A CA 1
ATOM 641 C C . LYS A 1 82 ? 22.692 -5.758 -25.292 1.00 79.38 82 LYS A C 1
ATOM 643 O O . LYS A 1 82 ? 23.060 -6.920 -25.455 1.00 79.38 82 LYS A O 1
ATOM 648 N N . PHE A 1 83 ? 22.180 -5.012 -26.266 1.00 82.12 83 PHE A N 1
ATOM 649 C CA . PHE A 1 83 ? 22.107 -5.482 -27.642 1.00 82.12 83 PHE A CA 1
ATOM 650 C C . PHE A 1 83 ? 23.530 -5.768 -28.162 1.00 82.12 83 PHE A C 1
ATOM 652 O O . PHE A 1 83 ? 24.419 -4.932 -27.975 1.00 82.12 83 PHE A O 1
ATOM 659 N N . PRO A 1 84 ? 23.783 -6.934 -28.777 1.00 86.81 84 PRO A N 1
ATOM 660 C CA . PRO A 1 84 ? 25.096 -7.293 -29.300 1.00 86.81 84 PRO A CA 1
ATOM 661 C C . PRO A 1 84 ? 25.452 -6.472 -30.550 1.00 86.81 84 PRO A C 1
ATOM 663 O O . PRO A 1 84 ? 25.270 -6.916 -31.680 1.00 86.81 84 PRO A O 1
ATOM 666 N N . TRP A 1 85 ? 26.013 -5.276 -30.353 1.00 86.12 85 TRP A N 1
ATOM 667 C CA . TRP A 1 85 ? 26.450 -4.369 -31.428 1.00 86.12 85 TRP A CA 1
ATOM 668 C C . TRP A 1 85 ? 27.457 -4.990 -32.408 1.00 86.12 85 TRP A C 1
ATOM 670 O O . TRP A 1 85 ? 27.546 -4.566 -33.557 1.00 86.12 85 TRP A O 1
ATOM 680 N N . TRP A 1 86 ? 28.173 -6.036 -31.993 1.00 87.75 86 TRP A N 1
ATOM 681 C CA . TRP A 1 86 ? 29.078 -6.788 -32.861 1.00 87.75 86 TRP A CA 1
ATOM 682 C C . TRP A 1 86 ? 28.361 -7.461 -34.045 1.00 87.75 86 TRP A C 1
ATOM 684 O O . TRP A 1 86 ? 28.969 -7.608 -35.102 1.00 87.75 86 TRP A O 1
ATOM 694 N N . LEU A 1 87 ? 27.067 -7.796 -33.923 1.00 89.56 87 LEU A N 1
ATOM 695 C CA . LEU A 1 87 ? 26.283 -8.335 -35.043 1.00 89.56 87 LEU A CA 1
ATOM 696 C C . LEU A 1 87 ? 26.122 -7.318 -36.179 1.00 89.56 87 LEU A C 1
ATOM 698 O O . LEU A 1 87 ? 26.138 -7.699 -37.346 1.00 89.56 87 LEU A O 1
ATOM 702 N N . ILE A 1 88 ? 26.011 -6.025 -35.852 1.00 90.94 88 ILE A N 1
ATOM 703 C CA . ILE A 1 88 ? 25.927 -4.957 -36.858 1.00 90.94 88 ILE A CA 1
ATOM 704 C C . ILE A 1 88 ? 27.259 -4.847 -37.609 1.00 90.94 88 ILE A C 1
ATOM 706 O O . ILE A 1 88 ? 27.265 -4.777 -38.835 1.00 90.94 88 ILE A O 1
ATOM 710 N N . LEU A 1 89 ? 28.388 -4.899 -36.894 1.00 92.06 89 LEU A N 1
ATOM 711 C CA . LEU A 1 89 ? 29.716 -4.881 -37.518 1.00 92.06 89 LEU A CA 1
ATOM 712 C C . LEU A 1 89 ? 29.933 -6.086 -38.443 1.00 92.06 89 LEU A C 1
ATOM 714 O O . LEU A 1 89 ? 30.462 -5.926 -39.542 1.00 92.06 89 LEU A O 1
ATOM 718 N N . LEU A 1 90 ? 29.479 -7.272 -38.033 1.00 94.19 90 LEU A N 1
ATOM 719 C CA . LEU A 1 90 ? 29.577 -8.491 -38.838 1.00 94.19 90 LEU A CA 1
ATOM 720 C C . LEU A 1 90 ? 28.741 -8.381 -40.125 1.00 94.19 90 LEU A C 1
ATOM 722 O O . LEU A 1 90 ? 29.233 -8.713 -41.203 1.00 94.19 90 LEU A O 1
ATOM 726 N N . LEU A 1 91 ? 27.517 -7.847 -40.037 1.00 93.88 91 LEU A N 1
ATOM 727 C CA . LEU A 1 91 ? 26.664 -7.605 -41.207 1.00 93.88 91 LEU A CA 1
ATOM 728 C C . LEU A 1 91 ? 27.283 -6.606 -42.192 1.00 93.88 91 LEU A C 1
ATOM 730 O O . LEU A 1 91 ? 27.239 -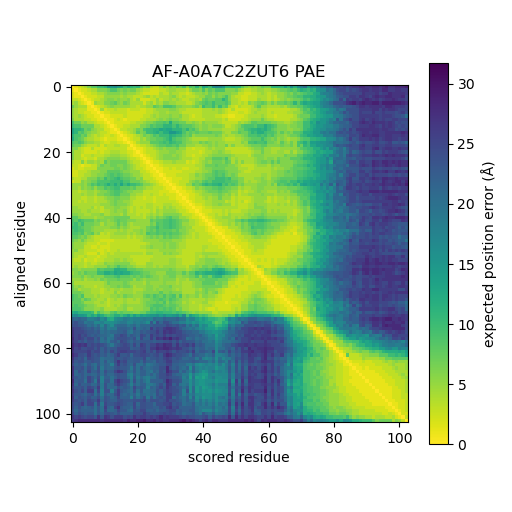6.842 -43.399 1.00 93.88 91 LEU A O 1
ATOM 734 N N . ILE A 1 92 ? 27.888 -5.523 -41.696 1.00 94.00 92 ILE A N 1
ATOM 735 C CA . ILE A 1 92 ? 28.581 -4.541 -42.544 1.00 94.00 92 ILE A CA 1
ATOM 736 C C . ILE A 1 92 ? 29.762 -5.200 -43.264 1.00 94.00 92 ILE A C 1
ATOM 738 O O . ILE A 1 92 ? 29.922 -5.023 -44.470 1.00 94.00 92 ILE A O 1
ATOM 742 N N . LEU A 1 93 ? 30.558 -6.003 -42.554 1.00 94.62 93 LEU A N 1
ATOM 743 C CA . LEU A 1 93 ? 31.705 -6.696 -43.139 1.00 94.62 93 LEU A CA 1
ATOM 744 C C . LEU A 1 93 ? 31.272 -7.687 -44.230 1.00 94.62 93 LEU A C 1
ATOM 746 O O . LEU A 1 93 ? 31.848 -7.688 -45.316 1.00 94.62 93 LEU A O 1
ATOM 750 N N . LEU A 1 94 ? 30.217 -8.472 -43.987 1.00 94.00 94 LEU A N 1
ATOM 751 C CA . LEU A 1 94 ? 29.634 -9.366 -44.994 1.00 94.00 94 LEU A CA 1
ATOM 752 C C . LEU A 1 94 ? 29.137 -8.609 -46.229 1.00 94.00 94 LEU A C 1
ATOM 754 O O . LEU A 1 94 ? 29.358 -9.068 -47.347 1.00 94.00 94 LEU A O 1
ATOM 758 N N . ALA A 1 95 ? 28.497 -7.453 -46.044 1.00 91.88 95 ALA A N 1
ATOM 759 C CA . ALA A 1 95 ? 28.009 -6.637 -47.152 1.00 91.88 95 ALA A CA 1
ATOM 760 C C . ALA A 1 95 ? 29.156 -6.107 -48.026 1.00 91.88 95 ALA A C 1
ATOM 762 O O . ALA A 1 95 ? 29.044 -6.136 -49.252 1.00 91.88 95 ALA A O 1
ATOM 763 N N . VAL A 1 96 ? 30.266 -5.682 -47.410 1.00 94.31 96 VAL A N 1
ATOM 764 C CA . VAL A 1 96 ? 31.471 -5.229 -48.124 1.00 94.31 96 VAL A CA 1
ATOM 765 C C . VAL A 1 96 ? 32.105 -6.378 -48.907 1.00 94.31 96 VAL A C 1
ATOM 767 O O . VAL A 1 96 ? 32.384 -6.221 -50.093 1.00 94.31 96 VAL A O 1
ATOM 770 N N . VAL A 1 97 ? 32.279 -7.545 -48.279 1.00 94.00 97 VAL A N 1
ATOM 771 C CA . VAL A 1 97 ? 32.834 -8.737 -48.943 1.00 94.00 97 VAL A CA 1
ATOM 772 C C . VAL A 1 97 ? 31.946 -9.179 -50.106 1.00 94.00 97 VAL A C 1
ATOM 774 O O . VAL A 1 97 ? 32.448 -9.464 -51.189 1.00 94.00 97 VAL A O 1
ATOM 777 N N . TYR A 1 98 ? 30.627 -9.192 -49.909 1.00 93.88 98 TYR A N 1
ATOM 778 C CA . TYR A 1 98 ? 29.669 -9.542 -50.955 1.00 93.88 98 TYR A CA 1
ATOM 779 C C . TYR A 1 98 ? 29.717 -8.568 -52.137 1.00 93.88 98 TYR A C 1
ATOM 781 O O . TYR A 1 98 ? 29.676 -9.000 -53.287 1.00 93.88 98 TYR A O 1
ATOM 789 N N . TRP A 1 99 ? 29.835 -7.264 -51.870 1.00 93.25 99 TRP A N 1
ATOM 790 C CA . TRP A 1 99 ? 30.005 -6.257 -52.918 1.00 93.25 99 TRP A CA 1
ATOM 791 C C . TRP A 1 99 ? 31.276 -6.488 -53.729 1.00 93.25 99 TRP A C 1
ATOM 793 O O . TRP A 1 99 ? 31.229 -6.437 -54.953 1.00 93.25 99 TRP A O 1
ATOM 803 N N . TRP A 1 100 ? 32.378 -6.803 -53.051 1.00 91.56 100 TRP A N 1
ATOM 804 C CA . TRP A 1 100 ? 33.661 -7.078 -53.692 1.00 91.56 100 TRP A CA 1
ATOM 805 C C . TRP A 1 100 ? 33.640 -8.343 -54.551 1.00 91.56 100 TRP A C 1
ATOM 807 O O . TRP A 1 100 ? 34.287 -8.392 -55.584 1.00 91.56 100 TRP A O 1
ATOM 817 N N . TYR A 1 101 ? 32.877 -9.359 -54.144 1.00 90.06 101 TYR A N 1
ATOM 818 C CA . TYR A 1 101 ? 32.739 -10.609 -54.896 1.00 90.06 101 TYR A CA 1
ATOM 819 C C . TYR A 1 101 ? 31.787 -10.500 -56.098 1.00 90.06 101 TYR A C 1
ATOM 821 O O . TYR A 1 101 ? 31.776 -11.371 -56.965 1.00 90.06 101 TYR A O 1
ATOM 829 N N . ARG A 1 102 ? 30.926 -9.474 -56.115 1.00 84.44 102 ARG A N 1
ATOM 830 C CA . ARG A 1 102 ? 29.955 -9.221 -57.190 1.00 84.44 102 ARG A CA 1
ATOM 831 C C . ARG A 1 102 ? 30.518 -8.316 -58.297 1.00 84.44 102 ARG A C 1
ATOM 833 O O . ARG A 1 102 ? 29.927 -8.276 -59.376 1.00 84.44 102 ARG A O 1
ATOM 840 N N . GLN A 1 103 ? 31.585 -7.572 -58.008 1.00 65.62 103 GLN A N 1
ATOM 841 C CA . GLN A 1 103 ? 32.310 -6.709 -58.946 1.00 65.62 103 GLN A CA 1
ATOM 842 C C . GLN A 1 103 ? 33.347 -7.509 -59.734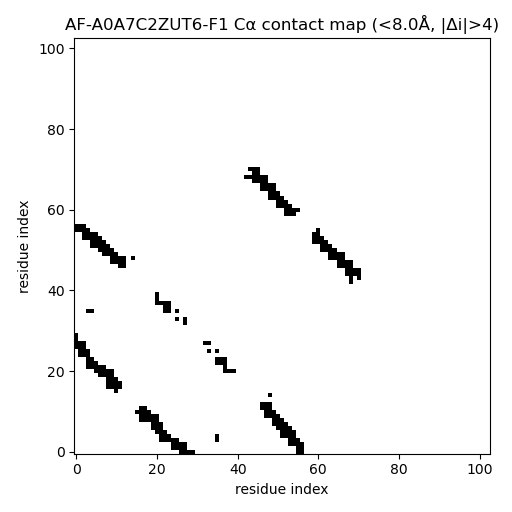 1.00 65.62 103 GLN A C 1
ATOM 844 O O . GLN A 1 103 ? 33.517 -7.184 -60.929 1.00 65.62 103 GLN A O 1
#

Foldseek 3Di:
DKKKKWWWWKADPVRHTDDTWIFDIDDADVPDDDDTDTDDPPDAFDKIKIWIWMDDPVGIDIDIDIDGDHHDPPPPPPPDPDDPCVVVVVVVVVVVVVVVVVD

Mean predicted aligned error: 12.42 Å